Protein AF-A0A2V7HRP4-F1 (afdb_monomer)

Nearest PDB structures (foldseek):
  7ckr-assembly1_A  TM=8.279E-01  e=3.748E-02  Homo sapiens
  7bp3-assembly1_B  TM=7.962E-01  e=7.484E-02  Homo sapiens
  7da5-assembly1_A  TM=8.158E-01  e=1.913E-01  Homo sapiens
  8ex6-assembly1_A  TM=8.360E-01  e=2.331E-01  Homo sapiens
  7wsn-assembly1_A  TM=7.833E-01  e=6.578E-01  Homo sapiens

Mean predicted aligned error: 3.83 Å

Structure (mmCIF, N/CA/C/O backbone):
data_AF-A0A2V7HRP4-F1
#
_entry.id   AF-A0A2V7HRP4-F1
#
loop_
_atom_site.group_PDB
_atom_site.id
_atom_site.type_symbol
_atom_site.label_atom_id
_atom_site.label_alt_id
_atom_site.label_comp_id
_atom_site.label_asym_id
_atom_site.label_entity_id
_atom_site.label_seq_id
_atom_site.pdbx_PDB_ins_code
_atom_site.Cartn_x
_atom_site.Cartn_y
_atom_site.Cartn_z
_atom_site.occupancy
_atom_site.B_iso_or_equiv
_atom_site.auth_seq_id
_atom_site.auth_comp_id
_atom_site.auth_asym_id
_atom_site.auth_atom_id
_atom_site.pdbx_PDB_model_num
ATOM 1 N N . THR A 1 1 ? 9.483 -6.804 -6.370 1.00 82.06 1 THR A N 1
ATOM 2 C CA . THR A 1 1 ? 10.764 -6.643 -7.096 1.00 82.06 1 THR A CA 1
ATOM 3 C C . THR A 1 1 ? 10.673 -7.157 -8.519 1.00 82.06 1 THR A C 1
ATOM 5 O O . THR A 1 1 ? 10.956 -6.373 -9.409 1.00 82.06 1 THR A O 1
ATOM 8 N N . LYS A 1 2 ? 10.262 -8.421 -8.742 1.00 88.56 2 LYS A N 1
ATOM 9 C CA . LYS A 1 2 ? 10.229 -9.077 -10.066 1.00 88.56 2 LYS A CA 1
ATOM 10 C C . LYS A 1 2 ? 9.588 -8.212 -11.160 1.00 88.56 2 LYS A C 1
ATOM 12 O O . LYS A 1 2 ? 10.252 -7.919 -12.142 1.00 88.56 2 LYS A O 1
ATOM 17 N N . TYR A 1 3 ? 8.384 -7.693 -10.911 1.00 91.25 3 TYR A N 1
ATOM 18 C CA . TYR A 1 3 ? 7.691 -6.788 -11.835 1.00 91.25 3 TYR A CA 1
ATOM 19 C C . TYR A 1 3 ? 8.545 -5.597 -12.309 1.00 91.25 3 TYR A C 1
ATOM 21 O O . TYR A 1 3 ? 8.654 -5.357 -13.505 1.00 91.25 3 TYR A O 1
ATOM 29 N N . LEU A 1 4 ? 9.191 -4.873 -11.384 1.00 91.50 4 LEU A N 1
ATOM 30 C CA . LEU A 1 4 ? 10.015 -3.706 -11.726 1.00 91.50 4 LEU A CA 1
ATOM 31 C C . LEU A 1 4 ? 11.213 -4.091 -12.606 1.00 91.50 4 LEU A C 1
ATOM 33 O O . LEU A 1 4 ? 11.598 -3.332 -13.488 1.00 91.50 4 LEU A O 1
ATOM 37 N N . ILE A 1 5 ? 11.782 -5.276 -12.378 1.00 93.19 5 ILE A N 1
ATOM 38 C CA . ILE A 1 5 ? 12.887 -5.800 -13.187 1.00 93.19 5 ILE A CA 1
ATOM 39 C C . ILE A 1 5 ? 12.392 -6.154 -14.597 1.00 93.19 5 ILE A C 1
ATOM 41 O O . ILE A 1 5 ? 13.057 -5.815 -15.571 1.00 93.19 5 ILE A O 1
ATOM 45 N N . GLU A 1 6 ? 11.211 -6.768 -14.717 1.00 90.69 6 GLU A N 1
ATOM 46 C CA . GLU A 1 6 ? 10.606 -7.125 -16.012 1.00 90.69 6 GLU A CA 1
ATOM 47 C C . GLU A 1 6 ? 10.301 -5.902 -16.888 1.00 90.69 6 GLU A C 1
ATOM 49 O O . GLU A 1 6 ? 10.473 -5.965 -18.101 1.00 90.69 6 GLU A O 1
ATOM 54 N N . ILE A 1 7 ? 9.914 -4.771 -16.291 1.00 91.69 7 ILE A N 1
ATOM 55 C CA . ILE A 1 7 ? 9.666 -3.515 -17.023 1.00 91.69 7 ILE A CA 1
ATOM 56 C C . ILE A 1 7 ? 10.941 -2.679 -17.265 1.00 91.69 7 ILE A C 1
ATOM 58 O O . ILE A 1 7 ? 10.852 -1.562 -17.772 1.00 91.69 7 ILE A O 1
ATOM 62 N N . GLY A 1 8 ? 12.127 -3.190 -16.902 1.00 88.88 8 GLY A N 1
ATOM 63 C CA . GLY A 1 8 ? 13.422 -2.605 -17.276 1.00 88.88 8 GLY A CA 1
ATOM 64 C C . GLY A 1 8 ? 14.198 -1.873 -16.174 1.00 88.88 8 GLY A C 1
ATOM 65 O O . GLY A 1 8 ? 15.242 -1.286 -16.465 1.00 88.88 8 GLY A O 1
ATOM 66 N N . PHE A 1 9 ? 13.757 -1.897 -14.912 1.00 92.81 9 PHE A N 1
ATOM 67 C CA . PHE A 1 9 ? 14.565 -1.369 -13.805 1.00 92.81 9 PHE A CA 1
ATOM 68 C C . PHE A 1 9 ? 15.666 -2.349 -13.384 1.00 92.81 9 PHE A C 1
ATOM 70 O O . PHE A 1 9 ? 15.527 -3.568 -13.481 1.00 92.81 9 PHE A O 1
ATOM 77 N N . SER A 1 10 ? 16.771 -1.824 -12.848 1.00 94.19 10 SER A N 1
ATOM 78 C CA . SER A 1 10 ? 17.817 -2.677 -12.288 1.00 94.19 10 SER A CA 1
ATOM 79 C C . SER A 1 10 ? 17.337 -3.367 -11.000 1.00 94.19 10 SER A C 1
ATOM 81 O O . SER A 1 10 ? 16.517 -2.815 -10.257 1.00 94.19 10 SER A O 1
ATOM 83 N N . PRO A 1 11 ? 17.874 -4.553 -10.656 1.00 92.75 11 PRO A N 1
ATOM 84 C CA . PRO A 1 11 ? 17.552 -5.210 -9.389 1.00 92.75 11 PRO A CA 1
ATOM 85 C C . PRO A 1 11 ? 17.828 -4.319 -8.171 1.00 92.75 11 PRO A C 1
ATOM 87 O O . PRO A 1 11 ? 17.066 -4.334 -7.205 1.00 92.75 11 PRO A O 1
ATOM 90 N N . ALA A 1 12 ? 18.883 -3.500 -8.244 1.00 94.25 12 ALA A N 1
ATOM 91 C CA . ALA A 1 12 ? 19.241 -2.556 -7.195 1.00 94.25 12 ALA A CA 1
ATOM 92 C C . ALA A 1 12 ? 18.179 -1.460 -7.018 1.00 94.25 12 ALA A C 1
ATOM 94 O O . ALA A 1 12 ? 17.765 -1.205 -5.891 1.00 94.25 12 ALA A O 1
ATOM 95 N N . SER A 1 13 ? 17.695 -0.834 -8.098 1.00 92.19 13 SER A N 1
ATOM 96 C CA . SER A 1 13 ? 16.661 0.204 -7.980 1.00 92.19 13 SER A CA 1
ATOM 97 C C . SER A 1 13 ? 15.317 -0.373 -7.535 1.00 92.19 13 SER A C 1
ATOM 99 O O . SER A 1 13 ? 14.636 0.240 -6.716 1.00 92.19 13 SER A O 1
ATOM 101 N N . ALA A 1 14 ? 14.962 -1.577 -7.992 1.00 93.00 14 ALA A N 1
ATOM 102 C CA . ALA A 1 14 ? 13.766 -2.278 -7.534 1.00 93.00 14 ALA A CA 1
ATOM 103 C C . ALA A 1 14 ? 13.819 -2.604 -6.030 1.00 93.00 14 ALA A C 1
ATOM 105 O O . ALA A 1 14 ? 12.814 -2.460 -5.330 1.00 93.00 14 ALA A O 1
ATOM 106 N N . ALA A 1 15 ? 14.981 -3.031 -5.524 1.00 94.62 15 ALA A N 1
ATOM 107 C CA . ALA A 1 15 ? 15.194 -3.275 -4.099 1.00 94.62 15 ALA A CA 1
ATOM 108 C C . ALA A 1 15 ? 15.134 -1.974 -3.285 1.00 94.62 15 ALA A C 1
ATOM 110 O O . ALA A 1 15 ? 14.451 -1.921 -2.262 1.00 94.62 15 ALA A O 1
ATOM 111 N N . TRP A 1 16 ? 15.777 -0.907 -3.771 1.00 94.94 16 TRP A N 1
ATOM 112 C CA . TRP A 1 16 ? 15.726 0.410 -3.138 1.00 94.94 16 TRP A CA 1
ATOM 113 C C . TRP A 1 16 ? 14.310 0.966 -3.060 1.00 94.94 16 TRP A C 1
ATOM 115 O O . TRP A 1 16 ? 13.917 1.444 -2.001 1.00 94.94 16 TRP A O 1
ATOM 125 N N . ALA A 1 17 ? 13.519 0.861 -4.129 1.00 93.69 17 ALA A N 1
ATOM 126 C CA . ALA A 1 17 ? 12.132 1.318 -4.128 1.00 93.69 17 ALA A CA 1
ATOM 127 C C . ALA A 1 17 ? 11.305 0.617 -3.038 1.00 93.69 17 ALA A C 1
ATOM 129 O O . ALA A 1 17 ? 10.595 1.274 -2.284 1.00 93.69 17 ALA A O 1
ATOM 130 N N . LEU A 1 18 ? 11.453 -0.702 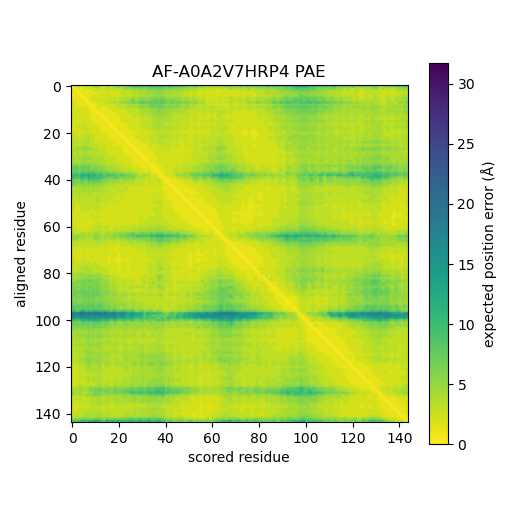-2.890 1.00 91.81 18 LEU A N 1
ATOM 131 C CA . LEU A 1 18 ? 10.784 -1.463 -1.830 1.00 91.81 18 LEU A CA 1
ATOM 132 C C . LEU A 1 18 ? 11.240 -1.068 -0.423 1.00 91.81 18 LEU A C 1
ATOM 134 O O . LEU A 1 18 ? 10.409 -0.953 0.475 1.00 91.81 18 LEU A O 1
ATOM 138 N N . GLY A 1 19 ? 12.536 -0.821 -0.227 1.00 95.12 19 GLY A N 1
ATOM 139 C CA . GLY A 1 19 ? 13.046 -0.295 1.041 1.00 95.12 19 GLY A CA 1
ATOM 140 C C . GLY A 1 19 ? 12.491 1.097 1.356 1.00 95.12 19 GLY A C 1
ATOM 141 O O . GLY A 1 19 ? 12.053 1.356 2.476 1.00 95.12 19 GLY A O 1
ATOM 142 N N . LEU A 1 20 ? 12.448 1.978 0.353 1.00 95.50 20 LEU A N 1
ATOM 143 C CA . LEU A 1 20 ? 11.930 3.337 0.488 1.00 95.50 20 LEU A CA 1
ATOM 144 C C . LEU A 1 20 ? 10.433 3.366 0.793 1.00 95.50 20 LEU A C 1
ATOM 146 O O . LEU A 1 20 ? 10.022 4.218 1.571 1.00 95.50 20 LEU A O 1
ATOM 150 N N . VAL A 1 21 ? 9.632 2.441 0.254 1.00 95.50 21 VAL A N 1
ATOM 151 C CA . VAL A 1 21 ? 8.212 2.306 0.630 1.00 95.50 21 VAL A CA 1
ATOM 152 C C . VAL A 1 21 ? 8.081 2.115 2.140 1.00 95.50 21 VAL A C 1
ATOM 154 O O . VAL A 1 21 ? 7.325 2.832 2.791 1.00 95.50 21 VAL A O 1
ATOM 157 N N . SER A 1 22 ? 8.850 1.185 2.710 1.00 93.56 22 SER A N 1
ATOM 158 C CA . SER A 1 22 ? 8.817 0.902 4.148 1.00 93.56 22 SER A CA 1
ATOM 159 C C . SER A 1 22 ? 9.276 2.098 4.982 1.00 93.56 22 SER A C 1
ATOM 161 O O . SER A 1 22 ? 8.644 2.422 5.985 1.00 93.56 22 SER A O 1
ATOM 163 N N . LEU A 1 23 ? 10.334 2.791 4.549 1.00 95.00 23 LEU A N 1
ATOM 164 C CA . LEU A 1 23 ? 10.829 3.994 5.226 1.00 95.00 23 LEU A CA 1
ATOM 165 C C . LEU A 1 23 ? 9.829 5.154 5.154 1.00 95.00 23 LEU A C 1
ATOM 167 O O . LEU A 1 23 ? 9.582 5.802 6.166 1.00 95.00 23 LEU A O 1
ATOM 171 N N . ALA A 1 24 ? 9.222 5.388 3.989 1.00 94.50 24 ALA A N 1
ATOM 172 C CA . ALA A 1 24 ? 8.183 6.398 3.790 1.00 94.50 24 ALA A CA 1
ATOM 173 C C . ALA A 1 24 ? 6.897 6.072 4.569 1.00 94.50 24 ALA A C 1
ATOM 175 O O . ALA A 1 24 ? 6.154 6.975 4.957 1.00 94.50 24 ALA A O 1
ATOM 176 N N . GLY A 1 25 ? 6.666 4.789 4.855 1.00 94.12 25 GLY A N 1
ATOM 177 C CA . GLY A 1 25 ? 5.570 4.307 5.685 1.00 94.12 25 GLY A CA 1
ATOM 178 C C . GLY A 1 25 ? 5.603 4.775 7.133 1.00 94.12 25 GLY A C 1
ATOM 179 O O . GLY A 1 25 ? 4.543 4.952 7.726 1.00 94.12 25 GLY A O 1
ATOM 180 N N . ILE A 1 26 ? 6.786 5.001 7.708 1.00 94.44 26 ILE A N 1
ATOM 181 C CA . ILE A 1 26 ? 6.931 5.430 9.106 1.00 94.44 26 ILE A CA 1
ATOM 182 C C . ILE A 1 26 ? 6.295 6.813 9.338 1.00 94.44 26 ILE A C 1
ATOM 184 O O . ILE A 1 26 ? 5.377 6.909 10.156 1.00 94.44 26 ILE A O 1
ATOM 188 N N . PRO A 1 27 ? 6.707 7.889 8.634 1.00 94.06 27 PRO A N 1
ATOM 189 C CA . PRO A 1 27 ? 6.082 9.194 8.814 1.00 94.06 27 PRO A CA 1
ATOM 190 C C . PRO A 1 27 ? 4.618 9.200 8.363 1.00 94.06 27 PRO A C 1
ATOM 192 O O . PRO A 1 27 ? 3.816 9.891 8.984 1.00 94.06 27 PRO A O 1
ATOM 195 N N . GLY A 1 28 ? 4.253 8.413 7.341 1.00 92.44 28 GLY A N 1
ATOM 196 C CA . GLY A 1 28 ? 2.866 8.259 6.895 1.00 92.44 28 GLY A CA 1
ATOM 197 C C . GLY A 1 28 ? 1.950 7.737 8.000 1.00 92.44 28 GLY A C 1
ATOM 198 O O . GLY A 1 28 ? 0.942 8.363 8.313 1.00 92.44 28 GLY A O 1
ATOM 199 N N . GLN A 1 29 ? 2.347 6.648 8.664 1.00 93.56 29 GLN A N 1
ATOM 200 C CA . GLN A 1 29 ? 1.606 6.063 9.785 1.00 93.56 29 GLN A CA 1
ATOM 201 C C . GLN A 1 29 ? 1.475 7.017 10.972 1.00 93.56 29 GLN A C 1
ATOM 203 O O . GLN A 1 29 ? 0.396 7.111 11.552 1.00 93.56 29 GLN A O 1
ATOM 208 N N . ILE A 1 30 ? 2.544 7.741 11.320 1.00 93.69 30 ILE A N 1
ATOM 209 C CA . ILE A 1 30 ? 2.517 8.714 12.422 1.00 93.69 30 ILE A CA 1
ATOM 210 C C . ILE A 1 30 ? 1.578 9.875 12.078 1.00 93.69 30 ILE A C 1
ATOM 212 O O . ILE A 1 30 ? 0.705 10.220 12.873 1.00 93.69 30 ILE A O 1
ATOM 216 N N . ALA A 1 31 ? 1.731 10.466 10.890 1.00 92.88 31 ALA A N 1
ATOM 217 C CA . ALA A 1 31 ? 0.944 11.619 10.470 1.00 92.88 31 ALA A CA 1
ATOM 218 C C . ALA A 1 31 ? -0.539 11.268 10.303 1.00 92.88 31 ALA A C 1
ATOM 220 O O . ALA A 1 31 ? -1.397 11.979 10.823 1.00 92.88 31 ALA A O 1
ATOM 221 N N . LEU A 1 32 ? -0.845 10.165 9.615 1.00 91.69 32 LEU A N 1
ATOM 222 C CA . LEU A 1 32 ? -2.218 9.720 9.390 1.00 91.69 32 LEU A CA 1
ATOM 223 C C . LEU A 1 32 ? -2.852 9.149 10.656 1.00 91.69 32 LEU A C 1
ATOM 225 O O . LEU A 1 32 ? -4.030 9.387 10.881 1.00 91.69 32 LEU A O 1
ATOM 229 N N . GLY A 1 33 ? -2.087 8.479 11.520 1.00 91.75 33 GLY A N 1
ATOM 230 C CA . GLY A 1 33 ? -2.560 8.069 12.844 1.00 91.75 33 GLY A CA 1
ATOM 231 C C . GLY A 1 33 ? -2.982 9.274 13.684 1.00 91.75 33 GLY A C 1
ATOM 232 O O . GLY A 1 33 ? -4.130 9.350 14.111 1.00 91.75 33 GLY A O 1
ATOM 233 N N . HIS A 1 3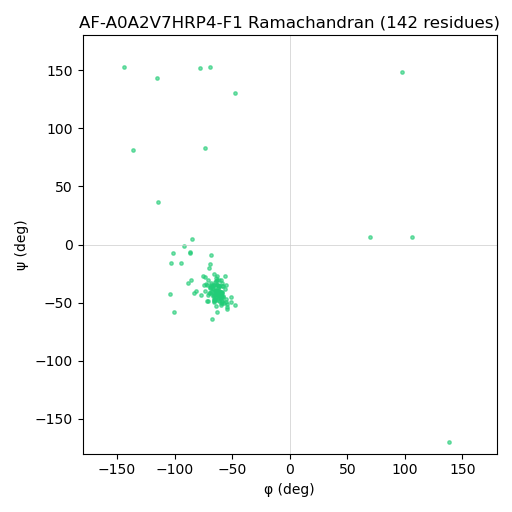4 ? -2.107 10.277 13.812 1.00 92.19 34 HIS A N 1
ATOM 234 C CA . HIS A 1 34 ? -2.417 11.521 14.529 1.00 92.19 34 HIS A CA 1
ATOM 235 C C . HIS A 1 34 ? -3.584 12.297 13.907 1.00 92.19 34 HIS A C 1
ATOM 237 O O . HIS A 1 34 ? -4.382 12.919 14.608 1.00 92.19 34 HIS A O 1
ATOM 243 N N . LEU A 1 35 ? -3.696 12.280 12.577 1.00 91.06 35 LEU A N 1
ATOM 244 C CA . LEU A 1 35 ? -4.814 12.901 11.877 1.00 91.06 35 LEU A CA 1
ATOM 245 C C . LEU A 1 35 ? -6.125 12.137 12.125 1.00 91.06 35 LEU A C 1
ATOM 247 O O . LEU A 1 35 ? -7.164 12.778 12.282 1.00 91.06 35 LEU A O 1
ATOM 251 N N . SER A 1 36 ? -6.078 10.803 12.216 1.00 91.56 36 SER A N 1
ATOM 252 C CA . SER A 1 36 ? -7.253 9.942 12.418 1.00 91.56 36 SER A CA 1
ATOM 253 C C . SER A 1 36 ? -8.011 10.277 13.698 1.00 91.56 36 SER A C 1
ATOM 255 O O . SER A 1 36 ? -9.241 10.303 13.689 1.00 91.56 36 SER A O 1
ATOM 257 N N . ASP A 1 37 ? -7.288 10.652 14.754 1.00 88.25 37 ASP A N 1
ATOM 258 C CA . ASP A 1 37 ? -7.871 11.049 16.036 1.00 88.25 37 ASP A CA 1
ATOM 259 C C . ASP A 1 37 ? -8.618 12.394 15.958 1.00 88.25 37 ASP A C 1
ATOM 261 O O . ASP A 1 37 ? -9.413 12.715 16.838 1.00 88.25 37 ASP A O 1
ATOM 265 N N . ARG A 1 38 ? -8.378 13.201 14.912 1.00 90.50 38 ARG A N 1
ATOM 266 C CA . ARG A 1 38 ? -8.973 14.540 14.743 1.00 90.50 38 ARG A CA 1
ATOM 267 C C . ARG A 1 38 ? -10.099 14.589 13.724 1.00 90.50 38 ARG A C 1
ATOM 269 O O . ARG A 1 38 ? -11.082 15.286 13.951 1.00 90.50 38 ARG A O 1
ATOM 276 N N . ILE A 1 39 ? -9.927 13.919 12.585 1.00 89.50 39 ILE A N 1
ATOM 277 C CA . ILE A 1 39 ? -10.895 13.964 11.475 1.00 89.50 39 ILE A CA 1
ATOM 278 C C . ILE A 1 39 ? -11.789 12.724 11.417 1.00 89.50 39 ILE A C 1
ATOM 280 O O . ILE A 1 39 ? -12.728 12.694 10.629 1.00 89.50 39 ILE A O 1
ATOM 284 N N . GLY A 1 40 ? -11.511 11.716 12.244 1.00 87.75 40 GLY A N 1
ATOM 285 C CA . GLY A 1 40 ? -12.199 10.433 12.233 1.00 87.75 40 GLY A CA 1
ATOM 286 C C . GLY A 1 40 ? -11.430 9.362 11.460 1.00 87.75 40 GLY A C 1
ATOM 287 O O . GLY A 1 40 ? -10.718 9.621 10.484 1.00 87.75 40 GLY A O 1
ATOM 288 N N . ARG A 1 41 ? -11.591 8.117 11.909 1.00 88.62 41 ARG A N 1
ATOM 289 C CA . ARG A 1 41 ? -10.830 6.964 11.407 1.00 88.62 41 ARG A CA 1
ATOM 290 C C . ARG A 1 41 ? -11.262 6.511 10.016 1.00 88.62 41 ARG A C 1
ATOM 292 O O . ARG A 1 41 ? -10.429 6.028 9.255 1.00 88.62 41 ARG A O 1
ATOM 299 N N . GLU A 1 42 ? -12.524 6.735 9.659 1.00 90.00 42 GLU A N 1
ATOM 300 C CA . GLU A 1 42 ? -13.084 6.424 8.336 1.00 90.00 42 GLU A CA 1
ATOM 301 C C . GLU A 1 42 ? -12.399 7.216 7.213 1.00 90.00 42 GLU A C 1
ATOM 303 O O . GLU A 1 42 ? -12.123 6.683 6.135 1.00 90.00 42 GLU A O 1
ATOM 308 N N . TRP A 1 43 ? -12.053 8.481 7.471 1.00 90.25 43 TRP A N 1
ATOM 309 C CA . TRP A 1 43 ? -11.338 9.309 6.500 1.00 90.25 43 TRP A CA 1
ATOM 310 C C . TRP A 1 43 ? -9.926 8.800 6.256 1.00 90.25 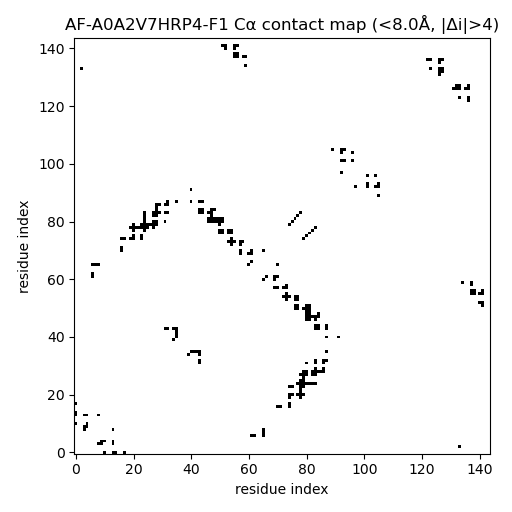43 TRP A C 1
ATOM 312 O O . TRP A 1 43 ? -9.497 8.702 5.108 1.00 90.25 43 TRP A O 1
ATOM 322 N N . VAL A 1 44 ? -9.209 8.430 7.317 1.00 92.38 44 VAL A N 1
ATOM 323 C CA . VAL A 1 44 ? -7.860 7.870 7.184 1.00 92.38 44 VAL A CA 1
ATOM 324 C C . VAL A 1 44 ? -7.890 6.506 6.508 1.00 92.38 44 VAL A C 1
ATOM 326 O O . VAL A 1 44 ? -7.030 6.235 5.670 1.00 92.38 44 VAL A O 1
ATOM 329 N N . TRP A 1 45 ? -8.921 5.700 6.776 1.00 92.62 45 TRP A N 1
ATOM 330 C CA . TRP A 1 45 ? -9.171 4.478 6.019 1.00 92.62 45 TRP A CA 1
ATOM 331 C C . TRP A 1 45 ? -9.317 4.772 4.521 1.00 92.62 45 TRP A C 1
ATOM 333 O O . TRP A 1 45 ? -8.614 4.208 3.689 1.00 92.62 45 TRP A O 1
ATOM 343 N N . THR A 1 46 ? -10.159 5.742 4.172 1.00 92.81 46 THR A N 1
ATOM 344 C CA . THR A 1 46 ? -10.396 6.131 2.775 1.00 92.81 46 THR A CA 1
ATOM 345 C C . THR A 1 46 ? -9.120 6.636 2.093 1.00 92.81 46 THR A C 1
ATOM 347 O O . THR A 1 46 ? -8.804 6.207 0.986 1.00 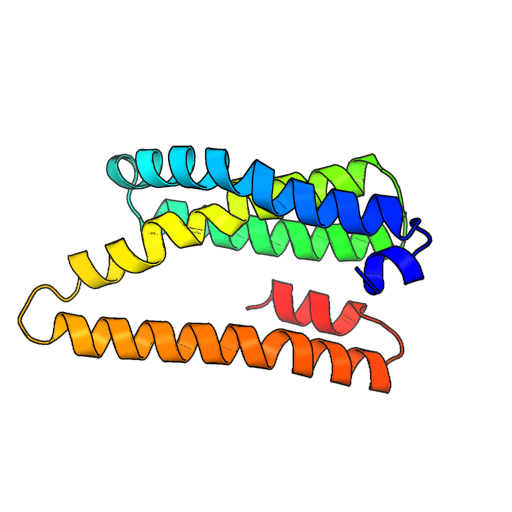92.81 46 THR A O 1
ATOM 350 N N . VAL A 1 47 ? -8.344 7.507 2.750 1.00 92.88 47 VAL A N 1
ATOM 351 C CA . VAL A 1 47 ? -7.070 8.014 2.208 1.00 92.88 47 VAL A CA 1
ATOM 352 C C . VAL A 1 47 ? -6.056 6.887 2.019 1.00 92.88 47 VAL A C 1
ATOM 354 O O . VAL A 1 47 ? -5.360 6.856 1.004 1.00 92.88 47 VAL A O 1
ATOM 357 N N . GLY A 1 48 ? -5.985 5.946 2.960 1.00 93.56 48 GLY A N 1
ATOM 358 C CA . GLY A 1 48 ? -5.106 4.791 2.849 1.00 93.56 48 GLY A CA 1
ATOM 359 C C . GLY A 1 48 ? -5.483 3.874 1.683 1.00 93.56 48 GLY A C 1
ATOM 360 O O . GLY A 1 48 ? -4.621 3.523 0.876 1.00 93.56 48 GLY A O 1
ATOM 361 N N . SER A 1 49 ? -6.772 3.566 1.519 1.00 93.62 49 SER A N 1
ATOM 362 C CA . SER A 1 49 ? -7.284 2.814 0.365 1.00 93.62 49 SER A CA 1
ATOM 363 C C . SER A 1 49 ? -6.996 3.524 -0.961 1.00 93.62 49 SER A C 1
ATOM 365 O O . SER A 1 49 ? -6.507 2.900 -1.902 1.00 93.62 49 SER A O 1
ATOM 367 N N . LEU A 1 50 ? -7.199 4.846 -1.029 1.00 94.56 50 LEU A N 1
ATOM 368 C CA . LEU A 1 50 ? -6.830 5.651 -2.200 1.00 94.56 50 LEU A CA 1
ATOM 369 C C . LEU A 1 50 ? -5.321 5.609 -2.477 1.00 94.56 50 LEU A C 1
ATOM 371 O O . LEU A 1 50 ? -4.914 5.576 -3.636 1.00 94.56 50 LEU A O 1
ATOM 375 N N . GLY A 1 51 ? -4.489 5.571 -1.435 1.00 95.25 51 GLY A N 1
ATOM 376 C CA . GLY A 1 51 ? -3.042 5.391 -1.546 1.00 95.25 51 GLY A CA 1
ATOM 377 C C . GLY A 1 51 ? -2.656 4.077 -2.227 1.00 95.25 51 GLY A C 1
ATOM 378 O O . GLY A 1 51 ? -1.817 4.075 -3.130 1.00 95.25 51 GLY A O 1
ATOM 379 N N . PHE A 1 52 ? -3.304 2.970 -1.848 1.00 94.81 52 PHE A N 1
ATOM 380 C CA . PHE A 1 52 ? -3.120 1.673 -2.506 1.00 94.81 52 PHE A CA 1
ATOM 381 C C . PHE A 1 52 ? -3.610 1.684 -3.956 1.00 94.81 52 PHE A C 1
ATOM 383 O O . PHE A 1 52 ? -2.861 1.280 -4.847 1.00 94.81 52 PHE A O 1
ATOM 390 N N . ALA A 1 53 ? -4.807 2.214 -4.219 1.00 95.69 53 ALA A N 1
ATOM 391 C CA . ALA A 1 53 ? -5.333 2.337 -5.578 1.00 95.69 53 ALA A CA 1
ATOM 392 C C . ALA A 1 53 ? -4.395 3.165 -6.473 1.00 95.69 53 ALA A C 1
ATOM 394 O O . ALA A 1 53 ? -4.053 2.746 -7.579 1.00 95.69 53 ALA A O 1
ATOM 395 N N . LEU A 1 54 ? -3.899 4.304 -5.975 1.00 96.31 54 LEU A N 1
ATOM 396 C CA . LEU A 1 54 ? -2.940 5.145 -6.688 1.00 96.31 54 LEU A CA 1
ATOM 397 C C . LEU A 1 54 ? -1.615 4.415 -6.942 1.00 96.31 54 LEU A C 1
ATOM 399 O O . LEU A 1 54 ? -1.053 4.552 -8.029 1.00 96.31 54 LEU A O 1
ATOM 403 N N . CYS A 1 55 ? -1.130 3.617 -5.988 1.00 96.06 55 CYS A N 1
ATOM 404 C CA . CYS A 1 55 ? 0.056 2.786 -6.189 1.00 96.06 55 CYS A CA 1
ATOM 405 C C . CYS A 1 55 ? -0.149 1.800 -7.350 1.00 96.06 55 CYS A C 1
ATOM 407 O O . CYS A 1 55 ? 0.664 1.771 -8.275 1.00 96.06 55 CYS A O 1
ATOM 409 N N . TYR A 1 56 ? -1.257 1.052 -7.364 1.00 95.50 56 TYR A N 1
ATOM 410 C CA . TYR A 1 56 ? -1.550 0.091 -8.432 1.00 95.50 56 TYR A CA 1
ATOM 411 C C . TYR A 1 56 ? -1.754 0.761 -9.797 1.00 95.50 56 TYR A C 1
ATOM 413 O O . TYR A 1 56 ? -1.222 0.284 -10.800 1.00 95.50 56 TYR A O 1
ATOM 421 N N . LEU A 1 57 ? -2.432 1.910 -9.847 1.00 96.06 57 LEU A N 1
ATOM 422 C CA . LEU A 1 57 ? -2.541 2.717 -11.067 1.00 96.06 57 LEU A CA 1
ATOM 423 C C . LEU A 1 57 ? -1.169 3.206 -11.550 1.00 96.06 57 LEU A C 1
ATOM 425 O O . LEU A 1 57 ? -0.876 3.178 -12.744 1.00 96.06 57 LEU A O 1
ATOM 429 N N . THR A 1 58 ? -0.290 3.602 -10.629 1.00 95.56 58 THR A N 1
ATOM 430 C CA . THR A 1 58 ? 1.077 4.016 -10.967 1.00 95.56 58 THR A CA 1
ATOM 431 C C . THR A 1 58 ? 1.898 2.838 -11.491 1.00 95.56 58 THR A C 1
ATOM 433 O O . THR A 1 58 ? 2.645 3.000 -12.454 1.00 95.56 58 THR A O 1
ATOM 436 N N . LEU A 1 59 ? 1.729 1.638 -10.924 1.00 94.12 59 LEU A N 1
ATOM 437 C CA . LEU A 1 59 ? 2.345 0.410 -11.433 1.00 94.12 59 LEU A CA 1
ATOM 438 C C . LEU A 1 59 ? 1.889 0.102 -12.864 1.00 94.12 59 LEU A C 1
ATOM 440 O O . LEU A 1 59 ? 2.728 -0.249 -13.691 1.00 94.12 59 LEU A O 1
ATOM 444 N N . LEU A 1 60 ? 0.607 0.298 -13.184 1.00 94.50 60 LEU A N 1
ATOM 445 C CA . LEU A 1 60 ? 0.088 0.171 -14.551 1.00 94.50 60 LEU A CA 1
ATOM 446 C C . LEU A 1 60 ? 0.712 1.203 -15.509 1.00 94.50 60 LEU A C 1
ATOM 448 O O . LEU A 1 60 ? 1.097 0.850 -16.620 1.00 94.50 60 LEU A O 1
ATOM 452 N N . LEU A 1 61 ? 0.892 2.458 -15.084 1.00 93.81 61 LEU A N 1
ATOM 453 C CA . LEU A 1 61 ? 1.570 3.488 -15.888 1.00 93.81 61 LEU A CA 1
ATOM 454 C C . LEU A 1 61 ? 3.064 3.189 -16.100 1.00 93.81 61 LEU A C 1
ATOM 456 O O . LEU A 1 61 ? 3.601 3.412 -17.188 1.00 93.81 61 LEU A O 1
ATOM 460 N N . LEU A 1 62 ? 3.732 2.645 -15.079 1.00 93.25 62 LEU A N 1
ATOM 461 C CA . LEU A 1 62 ? 5.123 2.186 -15.138 1.00 93.25 62 LEU A CA 1
ATOM 462 C C . LEU A 1 62 ? 5.324 1.084 -16.184 1.00 93.25 62 LEU A C 1
AT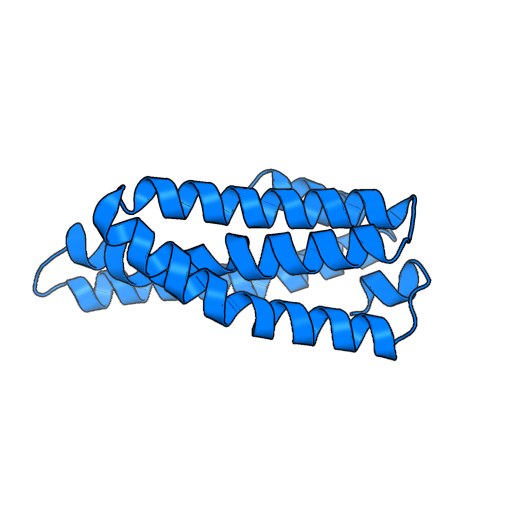OM 464 O O . LEU A 1 62 ? 6.392 1.034 -16.787 1.00 93.25 62 LEU A O 1
ATOM 468 N N . HIS A 1 63 ? 4.305 0.254 -16.438 1.00 91.94 63 HIS A N 1
ATOM 469 C CA . HIS A 1 63 ? 4.350 -0.770 -17.486 1.00 91.94 63 HIS A CA 1
ATOM 470 C C . HIS A 1 63 ? 4.605 -0.167 -18.873 1.00 91.94 63 HIS A C 1
ATOM 472 O O . HIS A 1 63 ? 5.373 -0.709 -19.660 1.00 91.94 63 HIS A O 1
ATOM 478 N N . HIS A 1 64 ? 3.962 0.966 -19.165 1.00 89.12 64 HIS A N 1
ATOM 479 C CA . HIS A 1 64 ? 4.070 1.647 -20.455 1.00 89.12 64 HIS A CA 1
ATOM 480 C C . HIS A 1 64 ? 5.228 2.647 -20.497 1.00 89.12 64 HIS A C 1
ATOM 482 O O . HIS A 1 64 ? 5.833 2.859 -21.545 1.00 89.12 64 HIS A O 1
ATOM 488 N N . THR A 1 65 ? 5.525 3.279 -19.361 1.00 91.12 65 THR A N 1
ATOM 489 C CA . THR A 1 65 ? 6.499 4.369 -19.248 1.00 91.12 65 THR A CA 1
ATOM 490 C C . THR A 1 65 ? 7.378 4.184 -18.009 1.00 91.12 65 THR A C 1
ATOM 492 O O . THR A 1 65 ? 7.123 4.799 -16.972 1.00 91.12 65 THR A O 1
ATOM 495 N N . PRO A 1 66 ? 8.430 3.348 -18.074 1.00 89.56 66 PRO A N 1
ATOM 496 C CA . PRO A 1 66 ? 9.274 3.051 -16.921 1.00 89.56 66 PRO A CA 1
ATOM 497 C C . PRO A 1 66 ? 10.195 4.235 -16.588 1.00 89.56 66 PRO A C 1
ATOM 499 O O . PRO A 1 66 ? 11.349 4.299 -17.005 1.00 89.56 66 PRO A O 1
ATOM 502 N N . THR A 1 67 ? 9.672 5.210 -15.840 1.00 93.19 67 THR A N 1
ATOM 503 C CA . THR A 1 67 ? 10.388 6.445 -15.492 1.00 93.19 67 THR A CA 1
ATOM 504 C C . THR A 1 67 ? 10.639 6.555 -13.980 1.00 93.19 67 THR A C 1
ATOM 506 O O . THR A 1 67 ? 9.773 6.185 -13.180 1.00 93.19 67 THR A O 1
ATOM 509 N N . PRO A 1 68 ? 11.799 7.089 -13.541 1.00 91.44 68 PRO A N 1
ATOM 510 C CA . PRO A 1 68 ? 12.092 7.276 -12.117 1.00 91.44 68 PRO A CA 1
ATOM 511 C C . PRO A 1 68 ? 11.055 8.112 -11.340 1.00 91.44 68 PRO A C 1
ATOM 513 O O . PRO A 1 68 ? 10.749 7.742 -10.208 1.00 91.44 68 PRO A O 1
ATOM 516 N N . PRO A 1 69 ? 10.462 9.192 -11.894 1.00 94.56 69 PRO A N 1
ATOM 517 C CA . PRO A 1 69 ? 9.413 9.937 -11.197 1.00 94.56 69 PRO A CA 1
ATOM 518 C C . PRO A 1 69 ? 8.183 9.087 -10.863 1.00 94.56 69 PRO A C 1
ATOM 520 O O . PRO A 1 69 ? 7.673 9.179 -9.749 1.00 94.56 69 PRO A O 1
ATOM 523 N N . LEU A 1 70 ? 7.737 8.218 -11.780 1.00 94.31 70 LEU A N 1
ATOM 524 C CA . LEU A 1 70 ? 6.621 7.306 -11.507 1.00 94.31 70 LEU A CA 1
ATOM 525 C C . LEU A 1 70 ? 6.990 6.264 -10.448 1.00 94.31 70 LEU A C 1
ATOM 527 O O . LEU A 1 70 ? 6.164 5.927 -9.604 1.00 94.31 70 LEU A O 1
ATOM 531 N N . LEU A 1 71 ? 8.244 5.803 -10.431 1.00 94.00 71 LEU A N 1
ATOM 532 C CA . LEU A 1 71 ? 8.728 4.916 -9.375 1.00 94.00 71 LEU A CA 1
ATOM 533 C C . LEU A 1 71 ? 8.651 5.593 -7.997 1.00 94.00 71 LEU A C 1
ATOM 535 O O . LEU A 1 71 ? 8.175 4.983 -7.044 1.00 94.00 71 LEU A O 1
ATOM 539 N N . TYR A 1 72 ? 9.052 6.862 -7.882 1.00 94.94 72 TYR A N 1
ATOM 540 C CA . TYR A 1 72 ? 8.921 7.606 -6.625 1.00 94.94 72 TYR A CA 1
ATOM 541 C C . TYR A 1 72 ? 7.464 7.911 -6.258 1.00 94.94 72 TYR A C 1
ATOM 543 O O . TYR A 1 72 ? 7.117 7.863 -5.080 1.00 94.94 72 TYR A O 1
ATOM 551 N N . LEU A 1 73 ? 6.592 8.160 -7.239 1.00 96.06 73 LEU A N 1
ATOM 552 C CA . LEU A 1 73 ? 5.156 8.321 -7.000 1.00 96.06 73 LEU A CA 1
ATOM 553 C C . LEU A 1 73 ? 4.537 7.041 -6.419 1.00 96.06 73 LEU A C 1
ATOM 555 O O . LEU A 1 73 ? 3.773 7.109 -5.456 1.00 96.06 73 LEU A O 1
ATOM 559 N N . MET A 1 74 ? 4.913 5.872 -6.942 1.00 95.81 74 MET A N 1
ATOM 560 C CA . MET A 1 74 ? 4.531 4.569 -6.385 1.00 95.81 74 MET A CA 1
ATOM 561 C C . MET A 1 74 ? 5.029 4.427 -4.937 1.00 95.81 74 MET A C 1
ATOM 563 O O . MET A 1 74 ? 4.267 4.042 -4.052 1.00 95.81 74 MET A O 1
ATOM 567 N N . VAL A 1 75 ? 6.290 4.789 -4.672 1.00 95.69 75 VAL A N 1
ATOM 568 C CA . VAL A 1 75 ? 6.874 4.737 -3.321 1.00 95.69 75 VAL A CA 1
ATOM 569 C C . VAL A 1 75 ? 6.087 5.599 -2.331 1.00 95.69 75 VAL A C 1
ATOM 571 O O . VAL A 1 75 ? 5.748 5.136 -1.244 1.00 95.69 75 VAL A O 1
ATOM 574 N N . VAL A 1 76 ? 5.794 6.845 -2.703 1.00 95.62 76 VAL A N 1
ATOM 575 C CA . VAL A 1 76 ? 5.105 7.808 -1.836 1.00 95.62 76 VAL A CA 1
ATOM 576 C C . VAL A 1 76 ? 3.639 7.431 -1.638 1.00 95.62 76 VAL A C 1
ATOM 578 O O . VAL A 1 76 ? 3.161 7.462 -0.508 1.00 95.62 76 VAL A O 1
ATOM 581 N N . SER A 1 77 ? 2.932 7.033 -2.698 1.00 95.94 77 SER A N 1
ATOM 582 C CA . SER A 1 77 ? 1.522 6.628 -2.607 1.00 95.94 77 SER A CA 1
ATOM 583 C C . SER A 1 77 ? 1.336 5.407 -1.707 1.00 95.94 77 SER A C 1
ATOM 585 O O . SER A 1 77 ? 0.516 5.443 -0.792 1.00 95.94 77 SER A O 1
ATOM 587 N N . GLN A 1 78 ? 2.141 4.357 -1.879 1.00 95.31 78 GLN A N 1
ATOM 588 C CA . GLN A 1 78 ? 2.049 3.181 -1.017 1.00 95.31 78 GLN A CA 1
ATOM 589 C C . GLN A 1 78 ? 2.578 3.450 0.393 1.00 95.31 78 GLN A C 1
ATOM 591 O O . GLN A 1 78 ? 1.925 3.096 1.372 1.00 95.31 78 GLN A O 1
ATOM 596 N N . GLY A 1 79 ? 3.762 4.052 0.503 1.00 94.06 79 GLY A N 1
ATOM 597 C CA . GLY A 1 79 ? 4.413 4.290 1.785 1.00 94.06 79 GLY A CA 1
ATOM 598 C C . GLY A 1 79 ? 3.646 5.311 2.616 1.00 94.06 79 GLY A C 1
ATOM 599 O O . GLY A 1 79 ? 3.106 4.979 3.663 1.00 94.06 79 GLY A O 1
ATOM 600 N N . MET A 1 80 ? 3.553 6.556 2.153 1.00 93.31 80 MET A N 1
ATOM 601 C CA . MET A 1 80 ? 2.993 7.633 2.972 1.00 93.31 80 MET A CA 1
ATOM 602 C C . MET A 1 80 ? 1.479 7.530 3.159 1.00 93.31 80 MET A C 1
ATOM 604 O O . MET A 1 80 ? 0.992 7.899 4.225 1.00 93.31 80 MET A O 1
ATOM 608 N N . LEU A 1 81 ? 0.741 7.064 2.144 1.00 93.12 81 LEU A N 1
ATOM 609 C CA . LEU A 1 81 ? -0.722 6.995 2.199 1.00 93.12 81 LEU A CA 1
ATOM 610 C C . LEU A 1 81 ? -1.200 5.580 2.521 1.00 93.12 81 LEU A C 1
ATOM 612 O O . LEU A 1 81 ? -1.859 5.385 3.538 1.00 93.12 81 LEU A O 1
ATOM 616 N N . GLY A 1 82 ? -0.824 4.589 1.705 1.00 91.56 82 GLY A N 1
ATOM 617 C CA . GLY A 1 82 ? -1.278 3.202 1.850 1.00 91.56 82 GLY A CA 1
ATOM 618 C C . GLY A 1 82 ? -1.014 2.622 3.241 1.00 91.56 82 GLY A C 1
ATOM 619 O O . GLY A 1 82 ? -1.935 2.150 3.908 1.00 91.56 82 GLY A O 1
ATOM 620 N N . TYR A 1 83 ? 0.221 2.731 3.742 1.00 90.94 83 TYR A N 1
ATOM 621 C CA . TYR A 1 83 ? 0.549 2.230 5.083 1.00 90.94 83 TYR A CA 1
ATOM 622 C C . TYR A 1 83 ? -0.120 3.030 6.205 1.00 90.94 83 TYR A C 1
ATOM 624 O O . TYR A 1 83 ? -0.149 2.559 7.331 1.00 90.94 83 TYR A O 1
ATOM 632 N N . GLY A 1 84 ? -0.753 4.172 5.932 1.00 87.75 84 GLY A N 1
ATOM 633 C CA . GLY A 1 84 ? -1.634 4.831 6.895 1.00 87.75 84 GLY A CA 1
ATOM 634 C C . GLY A 1 84 ? -2.772 3.940 7.402 1.00 87.75 84 GLY A C 1
ATOM 635 O O . GLY A 1 84 ? -3.198 4.103 8.538 1.00 87.75 84 GLY A O 1
ATOM 636 N N . LEU A 1 85 ? -3.225 2.947 6.624 1.00 87.69 85 LEU A N 1
ATOM 637 C CA . LEU A 1 85 ? -4.251 1.997 7.076 1.00 87.69 85 LEU A CA 1
ATOM 638 C C . LEU A 1 85 ? -3.835 1.219 8.328 1.00 87.69 85 LEU A C 1
ATOM 640 O O . LEU A 1 85 ? -4.676 0.901 9.172 1.00 87.69 85 LEU A O 1
ATOM 644 N N . THR A 1 86 ? -2.544 0.917 8.481 1.00 88.12 86 THR A N 1
ATOM 645 C CA . THR A 1 86 ? -2.067 0.107 9.608 1.00 88.12 86 THR A CA 1
ATOM 646 C C . THR A 1 86 ? -2.145 0.855 10.934 1.00 88.12 86 THR A C 1
ATOM 648 O O . THR A 1 86 ? -2.193 0.203 11.974 1.00 88.12 86 THR A O 1
ATOM 651 N N . SER A 1 87 ? -2.213 2.193 10.930 1.00 88.38 87 SER A N 1
ATOM 652 C CA . SER A 1 87 ? -2.377 2.971 12.164 1.00 88.38 87 SER A CA 1
ATOM 653 C C . SER A 1 87 ? -3.807 2.912 12.712 1.00 88.38 87 SER A C 1
ATOM 655 O O . SER A 1 87 ? -3.999 2.988 13.923 1.00 88.38 87 SER A O 1
ATOM 657 N N . VAL A 1 88 ? -4.810 2.706 11.848 1.00 89.62 88 VAL A N 1
ATOM 658 C CA . VAL A 1 88 ? -6.234 2.687 12.232 1.00 89.62 88 VAL A CA 1
ATOM 659 C C . VAL A 1 88 ? -6.835 1.282 12.327 1.00 89.62 88 VAL A C 1
ATOM 661 O O . VAL A 1 88 ? -7.880 1.118 12.957 1.00 89.62 88 VAL A O 1
ATOM 664 N N . VAL A 1 89 ? -6.178 0.256 11.767 1.00 89.25 89 VAL A N 1
ATOM 665 C CA . VAL A 1 89 ? -6.711 -1.121 11.682 1.00 89.25 89 VAL A CA 1
ATOM 666 C C . VAL A 1 89 ? -7.054 -1.740 13.041 1.00 89.25 89 VAL A C 1
ATOM 668 O O . VAL A 1 89 ? -8.030 -2.475 13.153 1.00 89.25 89 VAL A O 1
ATOM 671 N N . GLY A 1 90 ? -6.275 -1.437 14.083 1.00 86.50 90 GLY A N 1
ATOM 672 C CA . GLY A 1 90 ? -6.557 -1.887 15.451 1.00 86.50 90 GLY A CA 1
ATOM 673 C C . GLY A 1 90 ? -7.504 -0.962 16.203 1.00 86.50 90 GLY A C 1
ATOM 674 O O . GLY A 1 90 ? -8.281 -1.407 17.044 1.00 86.50 90 GLY A O 1
ATOM 675 N N . ALA A 1 91 ? -7.467 0.325 15.874 1.00 87.38 91 ALA A N 1
ATOM 676 C CA . ALA A 1 91 ? -8.232 1.335 16.572 1.00 87.38 91 ALA A CA 1
ATOM 677 C C . ALA A 1 91 ? -9.735 1.186 16.261 1.00 87.38 91 ALA A C 1
ATOM 679 O O . ALA A 1 91 ? -10.547 1.114 17.184 1.00 87.38 91 ALA A O 1
ATOM 680 N N . ILE A 1 92 ? -10.110 1.052 14.981 1.00 89.25 92 ILE A N 1
ATOM 681 C CA . ILE A 1 92 ? -11.517 0.979 14.544 1.00 89.25 92 ILE A CA 1
ATOM 682 C C . ILE A 1 92 ? -12.297 -0.140 15.267 1.00 89.25 92 ILE A C 1
ATOM 684 O O . ILE A 1 92 ? -13.310 0.168 15.900 1.00 89.25 92 ILE A O 1
ATOM 688 N N . PRO A 1 93 ? -11.852 -1.416 15.276 1.00 88.50 93 PRO A N 1
ATOM 689 C CA . PRO A 1 93 ? -12.573 -2.469 15.989 1.00 88.50 93 PRO A CA 1
ATOM 690 C C . PRO A 1 93 ? -12.607 -2.246 17.502 1.00 88.50 93 PRO A C 1
ATOM 692 O O . PRO A 1 93 ? -13.576 -2.640 18.147 1.00 88.50 93 PRO A O 1
ATOM 695 N N . ALA A 1 94 ? -11.572 -1.618 18.071 1.00 88.38 94 ALA A N 1
ATOM 696 C CA . ALA A 1 94 ? -11.517 -1.313 19.497 1.00 88.38 94 ALA A CA 1
ATOM 697 C C . ALA A 1 94 ? -12.550 -0.257 19.905 1.00 88.38 94 ALA A C 1
ATOM 699 O O . ALA A 1 94 ? -13.088 -0.333 21.004 1.00 88.38 94 ALA A O 1
ATOM 700 N N . GLU A 1 95 ? -12.859 0.703 19.031 1.00 87.69 95 GLU A N 1
ATOM 701 C CA . GLU A 1 95 ? -13.942 1.666 19.258 1.00 87.69 95 GLU A CA 1
ATOM 702 C C . GLU A 1 95 ? -15.329 1.048 19.093 1.00 87.69 95 GLU A C 1
ATOM 704 O O . GLU A 1 95 ? -16.216 1.339 19.890 1.00 87.69 95 GLU A O 1
ATOM 709 N N . ILE A 1 96 ? -15.517 0.183 18.093 1.00 89.06 96 ILE A N 1
ATOM 710 C CA . ILE A 1 96 ? -16.833 -0.391 17.775 1.00 89.06 96 ILE A CA 1
ATOM 711 C C . ILE A 1 96 ? -17.228 -1.502 18.761 1.00 89.06 96 ILE A C 1
ATOM 713 O O . ILE A 1 96 ? -18.375 -1.567 19.195 1.00 89.06 96 ILE A O 1
ATOM 717 N N . PHE A 1 97 ? -16.295 -2.392 19.112 1.00 88.06 97 PHE A N 1
ATOM 718 C CA . PHE A 1 97 ? -16.585 -3.656 19.803 1.00 88.06 97 PHE A CA 1
ATOM 719 C C . PHE A 1 97 ? -16.003 -3.728 21.219 1.00 88.06 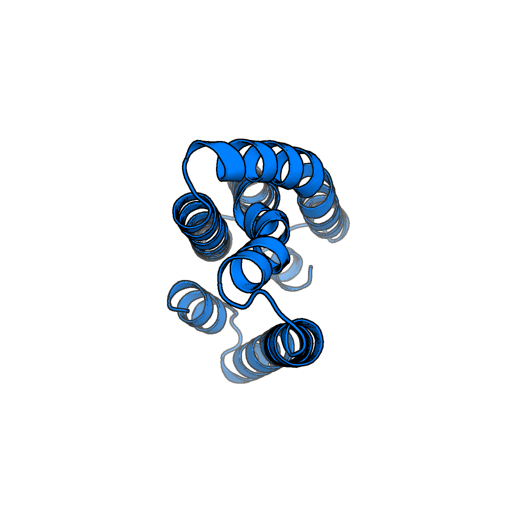97 PHE A C 1
ATOM 721 O O . PHE A 1 97 ? -15.556 -4.792 21.656 1.00 88.06 97 PHE A O 1
ATOM 728 N N . GLN A 1 98 ? -15.993 -2.606 21.942 1.00 80.56 98 GLN A N 1
ATOM 729 C CA . GLN A 1 98 ? -15.525 -2.555 23.331 1.00 80.56 98 GLN A CA 1
ATOM 730 C C . GLN A 1 98 ? -16.139 -3.693 24.171 1.00 80.56 98 GLN A C 1
ATOM 732 O O . GLN A 1 98 ? -17.353 -3.893 24.160 1.00 80.56 98 GLN A O 1
ATOM 737 N N . GLY A 1 99 ? -15.311 -4.446 24.909 1.00 85.50 99 GLY A N 1
ATOM 738 C CA . GLY A 1 99 ? -15.790 -5.469 25.846 1.00 85.50 99 GLY A CA 1
ATOM 739 C C . GLY A 1 99 ? -15.008 -6.793 25.861 1.00 85.50 99 GLY A C 1
ATOM 740 O O . GLY A 1 99 ? -13.943 -6.905 25.252 1.00 85.50 99 GLY A O 1
ATOM 741 N N . PRO A 1 100 ? -15.535 -7.825 26.554 1.00 85.81 100 PRO A N 1
ATOM 742 C CA . PRO A 1 100 ? -14.835 -9.091 26.812 1.00 85.81 100 PRO A CA 1
ATOM 743 C C . PRO A 1 100 ? -14.491 -9.897 25.552 1.00 85.81 100 PRO A C 1
ATOM 745 O O . PRO A 1 100 ? -13.526 -10.657 25.543 1.00 85.81 100 PRO A O 1
ATOM 748 N N . HIS A 1 101 ? -15.273 -9.732 24.483 1.00 90.25 101 HIS A N 1
ATOM 749 C CA . HIS A 1 101 ? -15.101 -10.458 23.221 1.00 90.25 101 HIS A CA 1
ATOM 750 C C . HIS A 1 101 ? -14.206 -9.736 22.207 1.00 90.25 101 HIS A C 1
ATOM 752 O O . HIS A 1 101 ? -13.946 -10.287 21.136 1.00 90.25 101 HIS A O 1
ATOM 758 N N . TYR A 1 102 ? -13.698 -8.542 22.539 1.00 90.12 102 TYR A N 1
ATOM 759 C CA . TYR A 1 102 ? -12.849 -7.749 21.648 1.00 90.12 102 TYR A CA 1
ATOM 760 C C . TYR A 1 102 ? -11.674 -8.562 21.089 1.00 90.12 102 TYR A C 1
ATOM 762 O O . TYR A 1 102 ? -11.436 -8.550 19.884 1.00 90.12 102 TYR A O 1
ATOM 770 N N . GLY A 1 103 ? -10.987 -9.333 21.940 1.00 90.31 103 GLY A N 1
ATOM 771 C CA . GLY A 1 103 ? -9.839 -10.142 21.522 1.00 90.31 103 GLY A CA 1
ATOM 772 C C . GLY A 1 103 ? -10.182 -11.158 20.428 1.00 90.31 103 GLY A C 1
ATOM 773 O O . GLY A 1 103 ? -9.437 -11.297 19.461 1.00 90.31 103 GLY A O 1
ATOM 774 N N . THR A 1 104 ? -11.332 -11.830 20.532 1.00 94.19 104 THR A N 1
ATOM 775 C CA . THR A 1 104 ? -11.791 -12.801 19.526 1.00 94.19 104 THR A CA 1
ATOM 776 C C . THR A 1 104 ? -12.197 -12.114 18.225 1.00 94.19 104 THR A C 1
ATOM 778 O O . THR A 1 104 ? -11.855 -12.598 17.146 1.00 94.19 104 THR A O 1
ATOM 781 N N . ILE A 1 105 ? -12.890 -10.975 18.314 1.00 93.44 105 ILE A N 1
ATOM 782 C CA . ILE A 1 105 ? -13.315 -10.198 17.143 1.00 93.44 105 ILE A CA 1
ATOM 783 C C . ILE A 1 105 ? -12.085 -9.678 16.397 1.00 93.44 105 ILE A C 1
ATOM 785 O O . ILE A 1 105 ? -11.915 -9.957 15.211 1.00 93.44 105 ILE A O 1
ATOM 789 N N . PHE A 1 106 ? -11.185 -8.993 17.105 1.00 93.50 106 PHE A N 1
ATOM 790 C CA . PHE A 1 106 ? -9.951 -8.467 16.533 1.00 93.50 106 PHE A CA 1
ATOM 791 C C . PHE A 1 106 ? -9.069 -9.584 15.963 1.00 93.50 106 PHE A C 1
ATOM 793 O O . PHE A 1 106 ? -8.576 -9.465 14.845 1.00 93.50 106 PHE A O 1
ATOM 800 N N . GLY A 1 107 ? -8.936 -10.708 16.674 1.00 94.25 107 GLY A N 1
ATOM 801 C CA . GLY A 1 107 ? -8.205 -11.877 16.185 1.00 94.25 107 GLY A CA 1
ATOM 802 C C . GLY A 1 107 ? -8.780 -12.441 14.881 1.00 94.25 107 GLY A C 1
ATOM 803 O O . GLY A 1 107 ? -8.023 -12.754 13.966 1.00 94.25 107 GLY A O 1
ATOM 804 N N . THR A 1 108 ? -10.108 -12.509 14.755 1.00 95.44 108 THR A N 1
ATOM 805 C CA . THR A 1 108 ? -10.785 -12.997 13.539 1.00 95.44 108 THR A CA 1
ATOM 806 C C . THR A 1 108 ? -10.598 -12.037 12.360 1.00 95.44 108 THR A C 1
ATOM 808 O O . THR A 1 108 ? -10.325 -12.475 11.238 1.00 95.44 108 THR A O 1
ATOM 811 N N . LEU A 1 109 ? -10.683 -10.725 12.610 1.00 94.19 109 LEU A N 1
ATOM 812 C CA . LEU A 1 109 ? -10.400 -9.695 11.606 1.00 94.19 109 LEU A CA 1
ATOM 813 C C . LEU A 1 109 ? -8.951 -9.790 11.116 1.00 94.19 109 LEU A C 1
ATOM 815 O O . LEU A 1 109 ? -8.711 -9.851 9.913 1.00 94.19 109 LEU A O 1
ATOM 819 N N . MET A 1 110 ? -7.987 -9.886 12.033 1.00 94.56 110 MET A N 1
ATOM 820 C CA . MET A 1 110 ? -6.570 -10.006 11.686 1.00 94.56 110 MET A CA 1
ATOM 821 C C . MET A 1 110 ? -6.258 -11.303 10.939 1.00 94.56 110 MET A C 1
ATOM 823 O O . MET A 1 110 ? -5.490 -11.276 9.980 1.00 94.56 110 MET A O 1
ATOM 827 N N . LEU A 1 111 ? -6.874 -12.425 11.324 1.00 95.88 111 LEU A N 1
ATOM 828 C CA . LEU A 1 111 ? -6.733 -13.689 10.602 1.00 95.88 111 LEU A CA 1
ATOM 829 C C . LEU A 1 111 ? -7.209 -13.553 9.151 1.00 95.88 111 LEU A C 1
ATOM 831 O O . LEU A 1 111 ? -6.513 -13.986 8.234 1.00 95.88 111 LEU A O 1
ATOM 835 N N . SER A 1 112 ? -8.356 -12.904 8.944 1.00 94.38 112 SER A N 1
ATOM 836 C CA . SER A 1 112 ? -8.904 -12.639 7.609 1.00 94.38 112 SER A CA 1
ATOM 837 C C . SER A 1 112 ? -7.968 -11.742 6.788 1.00 94.38 112 SER A C 1
ATOM 839 O O . SER A 1 112 ? -7.670 -12.049 5.634 1.00 94.38 112 SER A O 1
ATOM 841 N N . SER A 1 113 ? -7.424 -10.686 7.400 1.00 92.44 113 SER A N 1
ATOM 842 C CA . SER A 1 113 ? -6.458 -9.782 6.763 1.00 92.44 113 SER A CA 1
ATOM 843 C C . SER A 1 113 ? -5.159 -10.487 6.366 1.00 92.44 113 SER A C 1
ATOM 845 O O . SER A 1 113 ? -4.657 -10.284 5.262 1.00 92.44 113 SER A O 1
ATOM 847 N N . ILE A 1 114 ? -4.615 -11.349 7.231 1.00 94.06 114 ILE A N 1
ATOM 848 C CA . ILE A 1 114 ? -3.398 -12.124 6.942 1.00 94.06 114 ILE A CA 1
ATOM 849 C C . ILE A 1 114 ? -3.664 -13.154 5.842 1.00 94.06 114 ILE A C 1
ATOM 851 O O . ILE A 1 114 ? -2.832 -13.315 4.950 1.00 94.06 114 ILE A O 1
ATOM 855 N N . ALA A 1 115 ? -4.826 -13.814 5.858 1.00 95.19 115 ALA A N 1
ATOM 856 C CA . ALA A 1 115 ? -5.228 -14.720 4.786 1.00 95.19 115 ALA A CA 1
ATOM 857 C C . ALA A 1 115 ? -5.297 -13.987 3.435 1.00 95.19 115 ALA A C 1
ATOM 859 O O . ALA A 1 115 ? -4.767 -14.484 2.440 1.00 95.19 115 ALA A O 1
ATOM 860 N N . GLY A 1 116 ? -5.855 -12.773 3.401 1.00 92.25 116 GLY A N 1
ATOM 861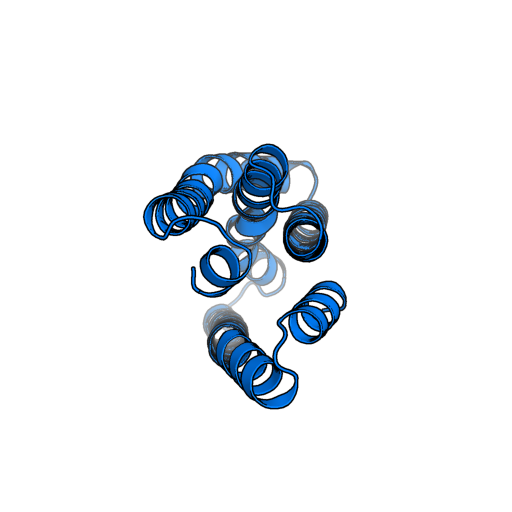 C CA . GLY A 1 116 ? -5.810 -11.892 2.230 1.00 92.25 116 GLY A CA 1
ATOM 862 C C . GLY A 1 116 ? -4.376 -11.553 1.799 1.00 92.25 116 GLY A C 1
ATOM 863 O O . GLY A 1 116 ? -4.011 -11.734 0.639 1.00 92.25 116 GLY A O 1
ATOM 864 N N . GLY A 1 117 ? -3.525 -11.148 2.745 1.00 90.75 117 GLY A N 1
ATOM 865 C CA . GLY A 1 117 ? -2.115 -10.833 2.491 1.00 90.75 117 GLY A CA 1
ATOM 866 C C . GLY A 1 117 ? -1.290 -12.015 1.967 1.00 90.75 117 GLY A C 1
ATOM 867 O O . GLY A 1 117 ? -0.364 -11.813 1.184 1.00 90.75 117 GLY A O 1
ATOM 868 N N . ALA A 1 118 ? -1.634 -13.247 2.350 1.00 93.00 118 ALA A N 1
ATOM 869 C CA . ALA A 1 118 ? -0.988 -14.464 1.862 1.00 93.00 118 ALA A CA 1
ATOM 870 C C . ALA A 1 118 ? -1.518 -14.905 0.486 1.00 93.00 118 ALA A C 1
ATOM 872 O O . ALA A 1 118 ?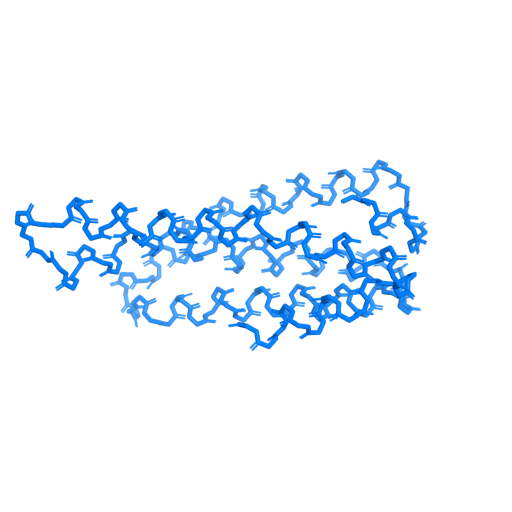 -0.747 -15.326 -0.376 1.00 93.00 118 ALA A O 1
ATOM 873 N N . THR A 1 119 ? -2.831 -14.797 0.267 1.00 94.38 119 THR A N 1
ATOM 874 C CA . THR A 1 119 ? -3.478 -15.203 -0.990 1.00 94.38 119 THR A CA 1
ATOM 875 C C . THR A 1 119 ? -3.206 -14.223 -2.130 1.00 94.38 119 THR A C 1
ATOM 877 O O . THR A 1 119 ? -3.013 -14.661 -3.261 1.00 94.38 119 THR A O 1
ATOM 880 N N . GLY A 1 120 ? -3.106 -12.920 -1.855 1.00 92.44 120 GLY A N 1
ATOM 881 C CA . GLY A 1 120 ? -2.895 -11.880 -2.868 1.00 92.44 120 GLY A CA 1
ATOM 882 C C . GLY A 1 120 ? -1.673 -12.108 -3.774 1.00 92.44 120 GLY A C 1
ATOM 883 O O . GLY A 1 120 ? -1.837 -12.170 -4.998 1.00 92.44 120 GLY A O 1
ATOM 884 N N . PRO A 1 121 ? -0.449 -12.277 -3.231 1.00 92.31 121 PRO A N 1
ATOM 885 C CA . PRO A 1 121 ? 0.742 -12.559 -4.033 1.00 92.31 121 PRO A CA 1
ATOM 886 C C . PRO A 1 121 ? 0.647 -13.870 -4.819 1.00 92.31 121 PRO A C 1
ATOM 888 O O . PRO A 1 121 ? 1.122 -13.928 -5.951 1.00 92.31 121 PRO A O 1
ATOM 891 N N . TRP A 1 122 ? 0.015 -14.902 -4.248 1.00 94.12 122 TRP A N 1
ATOM 892 C CA . TRP A 1 122 ? -0.187 -16.184 -4.926 1.00 94.12 122 TRP A CA 1
ATOM 893 C C . TRP A 1 122 ? -1.125 -16.046 -6.131 1.00 94.12 122 TRP A C 1
ATOM 895 O O . TRP A 1 122 ? -0.758 -16.452 -7.231 1.00 94.12 122 TRP A O 1
ATOM 905 N N . VAL A 1 123 ? -2.283 -15.394 -5.960 1.00 94.38 123 VAL A N 1
ATOM 906 C CA . VAL A 1 123 ? -3.218 -15.101 -7.062 1.00 94.38 123 VAL A CA 1
ATOM 907 C C . VAL A 1 123 ? -2.543 -14.233 -8.124 1.00 94.38 123 VAL A C 1
ATOM 909 O O . VAL A 1 123 ? -2.645 -14.521 -9.312 1.00 94.38 123 VAL A O 1
ATOM 912 N N . THR A 1 124 ? -1.801 -13.203 -7.710 1.00 93.81 124 THR A N 1
ATOM 913 C CA . THR A 1 124 ? -1.050 -12.331 -8.627 1.00 93.81 124 THR A CA 1
ATOM 914 C C . THR A 1 124 ? -0.019 -13.116 -9.444 1.00 93.81 124 THR A C 1
ATOM 916 O O . THR A 1 124 ? 0.102 -12.893 -10.645 1.00 93.81 124 THR A O 1
ATOM 919 N N . GLY A 1 125 ? 0.704 -14.049 -8.814 1.00 92.88 125 GLY A N 1
ATOM 920 C CA . GLY A 1 125 ? 1.650 -14.938 -9.491 1.00 92.88 125 GLY A CA 1
ATOM 921 C C . GLY A 1 125 ? 0.965 -15.879 -10.480 1.00 92.88 125 GLY A C 1
ATOM 922 O O . GLY A 1 125 ? 1.364 -15.930 -11.635 1.00 92.88 125 GLY A O 1
ATOM 923 N N . ALA A 1 126 ? -0.123 -16.536 -10.073 1.00 94.62 126 ALA A N 1
ATOM 924 C CA . ALA A 1 126 ? -0.885 -17.421 -10.953 1.00 94.62 126 ALA A CA 1
ATOM 925 C C . ALA A 1 126 ? -1.465 -16.677 -12.172 1.00 94.62 126 ALA A C 1
ATOM 927 O O . ALA A 1 126 ? -1.436 -17.188 -13.290 1.00 94.62 126 ALA A O 1
ATOM 928 N N . LEU A 1 127 ? -1.956 -15.447 -11.979 1.00 94.50 127 LEU A N 1
ATOM 929 C CA . LEU A 1 127 ? -2.408 -14.595 -13.081 1.00 94.50 127 LE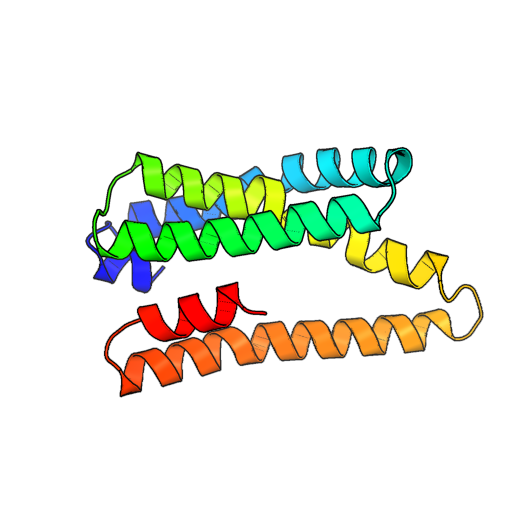U A CA 1
ATOM 930 C C . LEU A 1 127 ? -1.253 -14.209 -14.011 1.00 94.50 127 LEU A C 1
ATOM 932 O O . LEU A 1 127 ? -1.442 -14.217 -15.227 1.00 94.50 127 LEU A O 1
ATOM 936 N N . HIS A 1 128 ? -0.069 -13.904 -13.471 1.00 93.94 128 HIS A N 1
ATOM 937 C CA . HIS A 1 128 ? 1.131 -13.632 -14.272 1.00 93.94 128 HIS A CA 1
ATOM 938 C C . HIS A 1 128 ? 1.554 -14.854 -15.090 1.00 93.94 128 HIS A C 1
ATOM 940 O O . HIS A 1 128 ? 1.791 -14.712 -16.284 1.00 93.94 128 HIS A O 1
ATOM 946 N N . ASP A 1 129 ? 1.558 -16.047 -14.495 1.00 93.62 129 ASP A N 1
ATOM 947 C CA . ASP A 1 129 ? 1.952 -17.286 -15.176 1.00 93.62 129 ASP A CA 1
ATOM 948 C C . ASP A 1 129 ? 1.009 -17.633 -16.345 1.00 93.62 129 ASP A C 1
ATOM 950 O O . ASP A 1 129 ? 1.455 -18.137 -17.374 1.00 93.62 129 ASP A O 1
ATOM 954 N N . VAL A 1 130 ? -0.291 -17.335 -16.218 1.00 94.06 130 VAL A N 1
ATOM 955 C CA . VAL A 1 130 ? -1.296 -17.611 -17.263 1.00 94.06 130 VAL A CA 1
ATOM 956 C C . VAL A 1 130 ? -1.346 -16.519 -18.333 1.00 94.06 130 VAL A C 1
ATOM 958 O O . VAL A 1 130 ? -1.489 -16.821 -19.516 1.00 94.06 130 VAL A O 1
ATOM 961 N N . THR A 1 131 ? -1.274 -15.246 -17.938 1.00 91.94 131 THR A N 1
ATOM 962 C CA . THR A 1 131 ? -1.458 -14.112 -18.865 1.00 91.94 131 THR A CA 1
ATOM 963 C C . THR A 1 131 ? -0.149 -13.559 -19.426 1.00 91.94 131 THR A C 1
ATOM 965 O O . THR A 1 131 ? -0.173 -12.791 -20.385 1.00 91.94 131 THR A O 1
ATOM 968 N N . GLY A 1 132 ? 0.989 -13.903 -18.820 1.00 89.56 132 GLY A N 1
ATOM 969 C CA . GLY A 1 132 ? 2.295 -13.315 -19.111 1.00 89.56 132 GLY A CA 1
ATOM 970 C C . GLY A 1 132 ? 2.444 -11.856 -18.662 1.00 89.56 132 GLY A C 1
ATOM 971 O O . GLY A 1 132 ? 3.446 -11.227 -18.990 1.00 89.56 132 GLY A O 1
ATOM 972 N N . SER A 1 133 ? 1.462 -11.286 -17.950 1.00 90.25 133 SER A N 1
ATOM 973 C CA . SER A 1 133 ? 1.467 -9.879 -17.535 1.00 90.25 133 SER A CA 1
ATOM 974 C C . SER A 1 133 ? 0.852 -9.670 -16.149 1.00 90.25 133 SER A C 1
ATOM 976 O O . SER A 1 133 ? -0.017 -10.408 -15.698 1.00 90.25 133 SER A O 1
ATOM 978 N N . TYR A 1 134 ? 1.291 -8.618 -15.459 1.00 91.19 134 TYR A N 1
ATOM 979 C CA . TYR A 1 134 ? 0.731 -8.199 -14.170 1.00 91.19 134 TYR A CA 1
ATOM 980 C C . TYR A 1 134 ? -0.485 -7.268 -14.307 1.00 91.19 134 TYR A C 1
ATOM 982 O O . TYR A 1 134 ? -1.147 -6.975 -13.312 1.00 91.19 134 TYR A O 1
ATOM 990 N N . THR A 1 135 ? -0.812 -6.811 -15.523 1.00 92.44 135 THR A N 1
ATOM 991 C CA . THR A 1 135 ? -1.873 -5.821 -15.777 1.00 92.44 135 THR A CA 1
ATOM 992 C C . THR A 1 135 ? -3.226 -6.241 -15.201 1.00 92.44 135 THR A C 1
ATOM 994 O O . THR A 1 135 ? -3.879 -5.443 -14.532 1.00 92.44 135 THR A O 1
ATOM 997 N N . LEU A 1 136 ? -3.642 -7.494 -15.418 1.00 92.25 136 LEU A N 1
ATOM 998 C CA . LEU A 1 136 ? -4.925 -7.994 -14.916 1.00 92.25 136 LEU A CA 1
ATOM 999 C C . LEU A 1 136 ? -4.957 -8.034 -13.382 1.00 92.25 136 LEU A C 1
ATOM 1001 O O . LEU A 1 136 ? -5.939 -7.614 -12.777 1.00 92.25 136 LEU A O 1
ATOM 1005 N N . ALA A 1 137 ? -3.869 -8.484 -12.754 1.00 94.06 137 ALA A N 1
ATOM 1006 C CA . ALA A 1 137 ? -3.769 -8.547 -11.300 1.00 94.06 137 ALA A CA 1
ATOM 1007 C C . ALA A 1 137 ? -3.843 -7.151 -10.660 1.00 94.06 137 ALA A C 1
ATOM 1009 O O . ALA A 1 137 ? -4.533 -6.974 -9.659 1.00 94.06 137 ALA A O 1
ATOM 1010 N N . PHE A 1 138 ? -3.195 -6.145 -11.257 1.00 94.12 138 PHE A N 1
ATOM 1011 C CA . PHE A 1 138 ? -3.272 -4.771 -10.757 1.00 94.12 138 PHE A CA 1
ATOM 1012 C C . PHE A 1 138 ? -4.654 -4.146 -10.947 1.00 94.12 138 PHE A C 1
ATOM 1014 O O . PHE A 1 138 ? -5.113 -3.455 -10.045 1.00 94.12 138 PHE A O 1
ATOM 1021 N N . TRP A 1 139 ? -5.356 -4.417 -12.052 1.00 95.06 139 TRP A N 1
ATOM 1022 C CA . TRP A 1 139 ? -6.739 -3.951 -12.212 1.00 95.06 139 TRP A CA 1
ATOM 1023 C C . TRP A 1 139 ? -7.687 -4.549 -11.176 1.00 95.06 139 TRP A C 1
ATOM 1025 O O . TRP A 1 139 ? -8.512 -3.825 -10.625 1.00 95.06 139 TRP A O 1
ATOM 1035 N N . ILE A 1 140 ? -7.541 -5.842 -10.873 1.00 93.56 140 ILE A N 1
ATOM 1036 C CA . ILE A 1 140 ? -8.297 -6.483 -9.792 1.00 93.56 140 ILE A CA 1
ATOM 1037 C C . ILE A 1 140 ? -7.972 -5.802 -8.458 1.00 93.56 140 ILE A C 1
ATOM 1039 O O . ILE A 1 140 ? -8.885 -5.451 -7.722 1.00 93.56 140 ILE A O 1
ATOM 1043 N N . ALA A 1 141 ? -6.692 -5.545 -8.178 1.00 92.69 141 ALA A N 1
ATOM 1044 C CA . ALA A 1 141 ? -6.267 -4.895 -6.941 1.00 92.69 141 ALA A CA 1
ATOM 1045 C C . ALA A 1 141 ? -6.774 -3.446 -6.788 1.00 92.69 141 ALA A C 1
ATOM 1047 O O . ALA A 1 141 ? -6.978 -3.002 -5.667 1.00 92.69 141 ALA A O 1
ATOM 1048 N N . VAL A 1 142 ? -6.998 -2.715 -7.887 1.00 93.44 142 VAL A N 1
ATOM 1049 C CA . VAL A 1 142 ? -7.615 -1.372 -7.865 1.00 93.44 142 VAL A CA 1
ATOM 1050 C C . VAL A 1 142 ? -9.107 -1.430 -7.512 1.00 93.44 142 VAL A C 1
ATOM 1052 O O . VAL A 1 142 ? -9.632 -0.470 -6.955 1.00 93.44 142 VAL A O 1
ATOM 1055 N N . GLY A 1 143 ? -9.797 -2.517 -7.867 1.00 88.69 143 GLY A N 1
ATOM 1056 C CA . GLY A 1 143 ? -11.241 -2.671 -7.659 1.00 88.69 143 GLY A CA 1
ATOM 1057 C C . GLY A 1 143 ? -11.654 -3.231 -6.294 1.00 88.69 143 GLY A C 1
ATOM 1058 O O . GLY A 1 143 ? -12.855 -3.300 -6.032 1.00 88.69 143 GLY A O 1
ATOM 1059 N N . CYS A 1 144 ? -10.693 -3.651 -5.467 1.00 80.75 144 CYS A N 1
ATOM 1060 C CA . CYS A 1 144 ? -10.903 -4.189 -4.120 1.00 80.75 144 CYS A CA 1
ATOM 1061 C C . CYS A 1 144 ? -10.799 -3.091 -3.056 1.00 80.75 144 CYS A C 1
ATOM 1063 O O . CYS A 1 144 ? -11.630 -3.118 -2.121 1.00 80.75 144 CYS A O 1
#

Radius of gyration: 16.68 Å; Cα contacts (8 Å, |Δi|>4): 161; chains: 1; bounding box: 36×32×47 Å

Sequence (144 aa):
TKYLIEIGFSPASAAWALGLVSLAGIPGQIALGHLSDRIGREWVWTVGSLGFALCYLTLLLLHHTPTPPLLYLMVVSQGMLGYGLTSVVGAIPAEIFQGPHYGTIFGTLMLSSIAGGATGPWVTGALHDVTGSYTLAFWIAVGC

Solvent-accessible surface area (backbone atoms only — not comparable to full-atom values): 7345 Å² total; per-residue (Å²): 92,69,67,47,39,76,55,69,43,52,70,66,57,30,50,47,46,58,54,46,19,60,60,39,18,55,63,15,20,53,53,38,34,62,43,20,81,73,75,39,54,69,56,36,43,51,48,7,53,50,12,42,31,50,19,37,54,36,53,58,49,32,68,81,51,72,43,72,68,51,53,50,48,28,26,45,26,32,6,34,28,23,40,16,35,70,49,43,63,66,50,56,56,54,72,75,45,69,61,94,59,34,66,60,54,52,50,51,52,49,51,52,51,50,51,48,66,60,46,49,61,52,54,39,47,55,44,25,74,75,67,77,42,58,62,66,46,36,54,52,60,52,75,109

pLDDT: mean 92.26, std 2.97, range [80.56, 96.31]

Secondary structure (DSSP, 8-state):
-HHHHHTT--HHHHHHHHHHHHHHHHHHHHHHHHHHHHH-HHHHHHHHHHHHHHHHHHHHHHHH---HHHHHHHHHIIIIIGGGHHHHTTHHHHHHS-STTHHHHHHHHHHHHHHHHHHHHHHHHHHHHHHSSSHHHHHHHHH-

Foldseek 3Di:
DVLLVVLPDDPVVVVVLVVLLQVLQVVLQVVLLVVCVPPNVVVLLVQLLVLQLQLLVLSVVCSVPVDPVSSVSNSNSCRNRNSNNVSCLLVVLCVVPPDDCSVVVSVVSVVVVVVCVVVLVVVQVVCCVVVVDSNVSSVVSSVD